Protein AF-A0A3C1GF18-F1 (afdb_monomer_lite)

Sequence (93 aa):
MSDDEVKRILYVQTSGVESPARSATVFFLAASAAAMDVEVGIYFTQTGPTLLQRGTPETLRVKQGGATLSHFMDQARDLGVRFYVCQPSLDLN

Radius of gyration: 13.94 Å; chains: 1; bounding box: 40×26×42 Å

Foldseek 3Di:
DDDPPQAEDEAEFADAPVCLLCLLVSLVVLLVCLVVRHAAEYEAAHRRCNCVPPPNQCPRDNDVVDDGNVVSVVSNVVSPYHYHYDPVNNVVD

pLDDT: mean 94.75, std 8.53, range [47.03, 98.81]

Structure (mmCIF, N/CA/C/O backbone):
data_AF-A0A3C1GF18-F1
#
_entry.id   AF-A0A3C1GF18-F1
#
loop_
_atom_site.group_PDB
_atom_site.id
_atom_site.type_symbol
_atom_site.label_atom_id
_atom_site.label_alt_id
_atom_site.label_comp_id
_atom_site.label_asym_id
_atom_site.label_entity_id
_atom_site.label_seq_id
_atom_site.pdbx_PDB_ins_code
_atom_site.Cartn_x
_atom_site.Cartn_y
_atom_site.Cartn_z
_atom_site.occupancy
_atom_site.B_iso_or_equiv
_atom_site.auth_seq_id
_atom_site.auth_comp_id
_atom_site.auth_asym_id
_atom_site.auth_atom_id
_atom_site.pdbx_PDB_model_num
ATOM 1 N N . MET A 1 1 ? 24.342 -6.770 -26.579 1.00 47.03 1 MET A N 1
ATOM 2 C CA . MET A 1 1 ? 22.950 -6.397 -26.265 1.00 47.03 1 MET A CA 1
ATOM 3 C C . MET A 1 1 ? 22.798 -6.724 -24.796 1.00 47.03 1 MET A C 1
ATOM 5 O O . MET A 1 1 ? 22.761 -7.900 -24.477 1.00 47.03 1 MET A O 1
ATOM 9 N N . SER A 1 2 ? 22.997 -5.737 -23.920 1.00 53.53 2 SER A N 1
ATOM 10 C CA . SER A 1 2 ? 23.002 -5.960 -22.469 1.00 53.53 2 SER A CA 1
ATOM 11 C C . SER A 1 2 ? 21.593 -6.307 -22.008 1.00 53.53 2 SER A C 1
ATOM 13 O O . SER A 1 2 ? 20.655 -5.673 -22.484 1.00 53.53 2 SER A O 1
ATOM 15 N N . ASP A 1 3 ? 21.481 -7.299 -21.128 1.00 60.00 3 ASP A N 1
ATOM 16 C CA . ASP A 1 3 ? 20.239 -7.755 -20.507 1.00 60.00 3 ASP A CA 1
ATOM 17 C C . ASP A 1 3 ? 19.347 -6.575 -20.093 1.00 60.00 3 ASP A C 1
ATOM 19 O O . ASP A 1 3 ? 19.786 -5.699 -19.343 1.00 60.00 3 ASP A O 1
ATOM 23 N N . ASP A 1 4 ? 18.098 -6.556 -20.566 1.00 70.00 4 ASP A N 1
ATOM 24 C CA . ASP A 1 4 ? 17.051 -5.715 -19.982 1.00 70.00 4 ASP A CA 1
ATOM 25 C C . ASP A 1 4 ? 16.787 -6.237 -18.563 1.00 70.00 4 ASP A C 1
ATOM 27 O O . ASP A 1 4 ? 15.982 -7.142 -18.331 1.00 70.00 4 ASP A O 1
ATOM 31 N N . GLU A 1 5 ? 17.541 -5.718 -17.595 1.00 84.06 5 GLU A N 1
ATOM 32 C CA . GLU A 1 5 ? 17.356 -6.043 -16.188 1.00 84.06 5 GLU A CA 1
ATOM 33 C C . GLU A 1 5 ? 15.969 -5.560 -15.745 1.00 84.06 5 GLU A C 1
ATOM 35 O O . GLU A 1 5 ? 15.708 -4.358 -15.630 1.00 84.06 5 GLU A O 1
ATOM 40 N N . VAL A 1 6 ? 15.069 -6.511 -15.480 1.00 84.44 6 VAL A N 1
ATOM 41 C CA . VAL A 1 6 ? 13.740 -6.225 -14.932 1.00 84.44 6 VAL A CA 1
ATOM 42 C C . VAL A 1 6 ? 13.903 -5.534 -13.580 1.00 84.44 6 VAL A C 1
ATOM 44 O O . VAL A 1 6 ? 14.332 -6.139 -12.591 1.00 84.44 6 VAL A O 1
ATOM 47 N N . LYS A 1 7 ? 13.543 -4.250 -13.539 1.00 95.50 7 LYS A N 1
ATOM 48 C CA . LYS A 1 7 ? 13.568 -3.440 -12.320 1.00 95.50 7 LYS A CA 1
ATOM 49 C C . LYS A 1 7 ? 12.459 -3.898 -11.383 1.00 95.50 7 LYS A C 1
ATOM 51 O O . LYS A 1 7 ? 11.357 -4.221 -11.824 1.00 95.50 7 LYS A O 1
ATOM 56 N N . ARG A 1 8 ? 12.744 -3.890 -10.079 1.00 97.69 8 ARG A N 1
ATOM 57 C CA . ARG A 1 8 ? 11.803 -4.316 -9.035 1.00 97.69 8 ARG A CA 1
ATOM 58 C C . ARG A 1 8 ? 11.663 -3.257 -7.958 1.00 97.69 8 ARG A C 1
ATOM 60 O O . ARG A 1 8 ? 12.666 -2.700 -7.517 1.00 97.69 8 ARG A O 1
ATOM 67 N N . ILE A 1 9 ? 10.437 -3.016 -7.502 1.00 98.38 9 ILE A N 1
ATOM 68 C CA . ILE A 1 9 ? 10.154 -2.123 -6.373 1.00 98.38 9 ILE A CA 1
ATOM 69 C C . ILE A 1 9 ? 9.246 -2.834 -5.369 1.00 98.38 9 ILE A C 1
ATOM 71 O O . ILE A 1 9 ? 8.222 -3.408 -5.735 1.00 98.38 9 ILE A O 1
ATOM 75 N N . LEU A 1 10 ? 9.605 -2.753 -4.086 1.00 98.50 10 LEU A N 1
ATOM 76 C CA . LEU A 1 10 ? 8.741 -3.138 -2.975 1.00 98.50 10 LEU A CA 1
ATOM 77 C C . LEU A 1 10 ? 8.372 -1.893 -2.171 1.00 98.50 10 LEU A C 1
ATOM 79 O O . LEU A 1 10 ? 9.223 -1.301 -1.508 1.00 98.50 10 LEU A O 1
ATOM 83 N N . TYR A 1 11 ? 7.100 -1.513 -2.202 1.00 98.50 11 TYR A N 1
ATOM 84 C CA . TYR A 1 11 ? 6.577 -0.493 -1.304 1.00 98.50 11 TYR A CA 1
ATOM 85 C C . TYR A 1 11 ? 6.197 -1.126 0.032 1.00 98.50 11 TYR A C 1
ATOM 87 O O . TYR A 1 11 ? 5.507 -2.143 0.064 1.00 98.50 11 TYR A O 1
ATOM 95 N N . VAL A 1 12 ? 6.614 -0.518 1.142 1.00 98.38 12 VAL A N 1
ATOM 96 C CA . VAL A 1 12 ? 6.260 -0.980 2.490 1.00 98.38 12 VAL A CA 1
ATOM 97 C C . VAL A 1 12 ? 5.198 -0.050 3.066 1.00 98.38 12 VAL A C 1
ATOM 99 O O . VAL A 1 12 ? 5.486 1.100 3.394 1.00 98.38 12 VAL A O 1
ATOM 102 N N . GLN A 1 13 ? 3.969 -0.551 3.179 1.00 98.44 13 GLN A N 1
ATOM 103 C CA . GLN A 1 13 ? 2.847 0.177 3.759 1.00 98.44 13 GLN A CA 1
ATOM 104 C C . GLN A 1 13 ? 2.731 -0.155 5.243 1.00 98.44 13 GLN A C 1
ATOM 106 O O . GLN A 1 13 ? 2.321 -1.253 5.622 1.00 98.44 13 GLN A O 1
ATOM 111 N N . THR A 1 14 ? 3.080 0.817 6.078 1.00 97.94 14 THR A N 1
ATOM 112 C CA . THR A 1 14 ? 3.074 0.670 7.537 1.00 97.94 14 THR A CA 1
ATOM 113 C C . THR A 1 14 ? 1.860 1.298 8.204 1.00 97.94 14 THR A C 1
ATOM 115 O O . THR A 1 14 ? 1.450 0.829 9.259 1.00 97.94 14 THR A O 1
ATOM 118 N N . SER A 1 15 ? 1.291 2.346 7.601 1.00 97.50 15 SER A N 1
ATOM 119 C CA . SER A 1 15 ? 0.130 3.067 8.131 1.00 97.50 15 SER A CA 1
ATOM 120 C C . SER A 1 15 ? -1.183 2.490 7.613 1.00 97.50 15 SER A C 1
ATOM 122 O O . SER A 1 15 ? -1.294 2.116 6.444 1.00 97.50 15 SER A O 1
ATOM 124 N N . GLY A 1 16 ? -2.188 2.470 8.473 1.00 96.56 16 GLY A N 1
ATOM 125 C CA . GLY A 1 16 ? -3.497 1.897 8.233 1.00 96.56 16 GLY A CA 1
ATOM 126 C C . GLY A 1 16 ? -4.631 2.919 8.200 1.00 96.56 16 GLY A C 1
ATOM 127 O O . GLY A 1 16 ? -4.458 4.085 7.822 1.00 96.56 16 GLY A O 1
ATOM 128 N N . VAL A 1 17 ? -5.816 2.469 8.617 1.00 96.44 17 VAL A N 1
ATOM 129 C CA . VAL A 1 17 ? -7.037 3.284 8.729 1.00 96.44 17 VAL A CA 1
ATOM 130 C C . VAL A 1 17 ? -6.910 4.440 9.723 1.00 96.44 17 VAL A C 1
ATOM 132 O O . VAL A 1 17 ? -7.671 5.398 9.635 1.00 96.44 17 VAL A O 1
ATOM 135 N N . GLU A 1 18 ? -5.932 4.407 10.631 1.00 96.06 18 GLU A N 1
ATOM 136 C CA . GLU A 1 18 ? -5.628 5.511 11.545 1.00 96.06 18 GLU A CA 1
ATOM 137 C C . GLU A 1 18 ? -5.062 6.742 10.823 1.00 96.06 18 GLU A 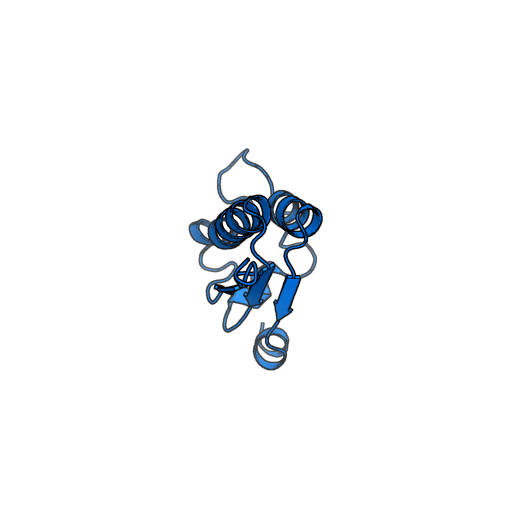C 1
ATOM 139 O O . GLU A 1 18 ? -5.075 7.845 11.365 1.00 96.06 18 GLU A O 1
ATOM 144 N N . SER A 1 19 ? -4.571 6.574 9.589 1.00 95.25 19 SER A N 1
ATOM 145 C CA . SER A 1 19 ? -4.057 7.658 8.747 1.00 95.25 19 SER A CA 1
ATOM 146 C C . SER A 1 19 ? -4.685 7.646 7.342 1.00 95.25 19 SER A C 1
ATOM 148 O O . SER A 1 19 ? -3.967 7.483 6.348 1.00 95.25 19 SER A O 1
ATOM 150 N N . PRO A 1 20 ? -6.008 7.893 7.204 1.00 91.62 20 PRO A N 1
ATOM 151 C CA . PRO A 1 20 ? -6.740 7.750 5.939 1.00 91.62 20 PRO A CA 1
ATOM 152 C C . PRO A 1 20 ? -6.142 8.544 4.779 1.00 91.62 20 PRO A C 1
ATOM 154 O O . PRO A 1 20 ? -6.104 8.060 3.648 1.00 91.62 20 PRO A O 1
ATOM 157 N N . ALA A 1 21 ? -5.614 9.738 5.065 1.00 92.31 21 ALA A N 1
ATOM 158 C CA . ALA A 1 21 ? -5.001 10.628 4.080 1.00 92.31 21 ALA A CA 1
ATOM 159 C C . ALA A 1 21 ? -3.796 10.006 3.344 1.00 92.31 21 ALA A C 1
ATOM 161 O O . ALA A 1 21 ? -3.421 10.482 2.278 1.00 92.31 21 ALA A O 1
ATOM 162 N N . ARG A 1 22 ? -3.188 8.949 3.902 1.00 93.31 22 ARG A N 1
ATOM 163 C CA . ARG A 1 22 ? -2.019 8.253 3.339 1.00 93.31 22 ARG A CA 1
ATOM 164 C C . ARG A 1 22 ? -2.374 6.949 2.622 1.00 93.31 22 ARG A C 1
ATOM 166 O O . ARG A 1 22 ? -1.521 6.391 1.941 1.00 93.31 22 ARG A O 1
ATOM 173 N N . SER A 1 23 ? -3.606 6.462 2.777 1.00 94.12 2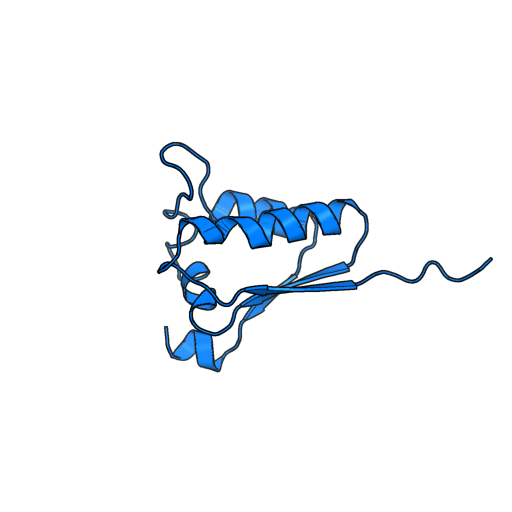3 SER A N 1
ATOM 174 C CA . SER A 1 23 ? -3.998 5.100 2.385 1.00 94.12 23 SER A CA 1
ATOM 175 C C . SER A 1 23 ? -3.927 4.842 0.876 1.00 94.12 23 SER A C 1
ATOM 177 O O . SER A 1 23 ? -3.528 3.756 0.471 1.00 94.12 23 SER A O 1
ATOM 179 N N . ALA A 1 24 ? -4.239 5.835 0.033 1.00 94.94 24 ALA A N 1
ATOM 180 C CA . ALA A 1 24 ? -4.193 5.660 -1.423 1.00 94.94 24 ALA A CA 1
ATOM 181 C C . ALA A 1 24 ? -2.786 5.802 -2.029 1.00 94.94 24 ALA A C 1
ATOM 183 O O . ALA A 1 24 ? -2.530 5.261 -3.103 1.00 94.94 24 ALA A O 1
ATOM 184 N N . THR A 1 25 ? -1.865 6.510 -1.362 1.00 95.69 25 THR A N 1
ATOM 185 C CA . THR A 1 25 ? -0.559 6.878 -1.936 1.00 95.69 25 THR A CA 1
ATOM 186 C C . THR A 1 25 ? 0.235 5.663 -2.402 1.00 95.69 25 THR A C 1
ATOM 188 O O . THR A 1 25 ? 0.811 5.692 -3.487 1.00 95.69 25 THR A O 1
ATOM 191 N N . VAL A 1 26 ? 0.240 4.580 -1.621 1.00 97.44 26 VAL A N 1
ATOM 192 C CA . VAL A 1 26 ? 0.999 3.375 -1.972 1.00 97.44 26 VAL A CA 1
ATOM 193 C C . VAL A 1 26 ? 0.491 2.713 -3.253 1.00 97.44 26 VAL A C 1
ATOM 195 O O . VAL A 1 26 ? 1.292 2.259 -4.065 1.00 97.44 26 VAL A O 1
ATOM 198 N N . PHE A 1 27 ? -0.823 2.738 -3.484 1.00 98.06 27 PHE A N 1
ATOM 199 C CA . PHE A 1 27 ? -1.430 2.193 -4.695 1.00 98.06 27 PHE A CA 1
ATOM 200 C C . PHE A 1 27 ? -1.123 3.062 -5.917 1.00 98.06 27 PHE A C 1
ATOM 202 O O . PHE A 1 27 ? -0.811 2.520 -6.971 1.00 98.06 27 PHE A O 1
ATOM 209 N N . PHE A 1 28 ? -1.112 4.394 -5.777 1.00 96.06 28 PHE A N 1
ATOM 210 C CA . PHE A 1 28 ? -0.733 5.299 -6.871 1.00 96.06 28 PHE A CA 1
ATOM 211 C C . PHE A 1 28 ? 0.717 5.131 -7.305 1.00 96.06 28 PHE A C 1
ATOM 213 O O . PHE A 1 28 ? 1.002 5.084 -8.502 1.00 96.06 28 PHE A O 1
ATOM 220 N N . LEU A 1 29 ? 1.631 5.037 -6.337 1.00 97.69 29 LEU A N 1
ATOM 221 C CA . LEU A 1 29 ? 3.047 4.834 -6.620 1.00 97.69 29 LEU A CA 1
ATOM 222 C C . LEU A 1 29 ? 3.270 3.469 -7.274 1.00 97.69 29 LEU A C 1
ATOM 224 O O . LEU A 1 29 ? 3.964 3.384 -8.284 1.00 97.69 29 LEU A O 1
ATOM 228 N N . ALA A 1 30 ? 2.619 2.426 -6.753 1.00 98.50 30 ALA A N 1
ATOM 229 C CA . ALA A 1 30 ? 2.737 1.084 -7.298 1.00 98.50 30 ALA A CA 1
ATOM 230 C C . ALA A 1 30 ? 2.162 0.955 -8.712 1.00 98.50 30 ALA A C 1
ATOM 232 O O . ALA A 1 30 ? 2.828 0.403 -9.581 1.00 98.50 30 ALA A O 1
ATOM 233 N N . ALA A 1 31 ? 0.974 1.512 -8.958 1.00 98.25 31 ALA A N 1
ATOM 234 C CA . ALA A 1 31 ? 0.363 1.554 -10.283 1.00 98.25 31 ALA A CA 1
ATOM 235 C C . ALA A 1 31 ? 1.235 2.331 -11.282 1.00 98.25 31 ALA A C 1
ATOM 237 O O . ALA A 1 31 ? 1.484 1.854 -12.385 1.00 98.25 31 ALA A O 1
ATOM 238 N N . SER A 1 32 ? 1.759 3.495 -10.884 1.00 97.88 32 SER A N 1
ATOM 239 C CA . SER A 1 32 ? 2.651 4.297 -11.735 1.00 97.88 32 SER A CA 1
ATOM 240 C C . SER A 1 32 ? 3.923 3.536 -12.109 1.00 97.88 32 SER A C 1
ATOM 242 O O . SER A 1 32 ? 4.312 3.536 -13.271 1.00 97.88 32 SER A O 1
ATOM 244 N N . ALA A 1 33 ? 4.554 2.862 -11.144 1.00 97.81 33 ALA A N 1
ATOM 245 C CA . ALA A 1 33 ? 5.744 2.057 -11.401 1.00 97.81 33 ALA A CA 1
ATOM 246 C C . ALA A 1 33 ? 5.431 0.841 -12.292 1.00 97.81 33 ALA A C 1
ATOM 248 O O . ALA A 1 33 ? 6.171 0.577 -13.235 1.00 97.81 33 ALA A O 1
ATOM 249 N N . ALA A 1 34 ? 4.318 0.146 -12.050 1.00 97.69 34 ALA A N 1
ATOM 250 C CA . ALA A 1 34 ? 3.897 -0.987 -12.872 1.00 97.69 34 ALA A CA 1
ATOM 251 C C . ALA A 1 34 ? 3.607 -0.577 -14.327 1.00 97.69 34 ALA A C 1
ATOM 253 O O . ALA A 1 34 ? 3.997 -1.279 -15.253 1.00 97.69 34 ALA A O 1
ATOM 254 N N . ALA A 1 35 ? 3.021 0.604 -14.544 1.00 96.75 35 ALA A N 1
ATOM 255 C CA . ALA A 1 35 ? 2.814 1.171 -15.879 1.00 96.75 35 ALA A CA 1
ATOM 256 C C . ALA A 1 35 ? 4.123 1.536 -16.616 1.00 96.75 35 ALA A C 1
ATOM 258 O O . ALA A 1 35 ? 4.088 1.829 -17.808 1.00 96.75 35 ALA A O 1
ATOM 259 N N . MET A 1 36 ? 5.263 1.538 -15.917 1.00 96.12 36 MET A N 1
ATOM 260 C CA . MET A 1 36 ? 6.608 1.723 -16.473 1.00 96.12 36 MET A CA 1
ATOM 261 C C . MET A 1 36 ? 7.361 0.389 -16.629 1.00 96.12 36 MET A C 1
ATOM 263 O O . MET A 1 36 ? 8.593 0.379 -16.611 1.00 96.12 36 MET A O 1
ATOM 267 N N . ASP A 1 37 ? 6.633 -0.730 -16.705 1.00 94.62 37 ASP A N 1
ATOM 268 C CA . ASP A 1 37 ? 7.169 -2.091 -16.838 1.00 94.62 37 ASP A CA 1
ATOM 269 C C . ASP A 1 37 ? 8.100 -2.517 -15.681 1.00 94.62 37 ASP A C 1
ATOM 271 O O . ASP A 1 37 ? 8.977 -3.371 -15.827 1.00 94.62 37 ASP A O 1
ATOM 275 N N . VAL A 1 38 ? 7.912 -1.927 -14.495 1.00 97.31 38 VAL A N 1
ATOM 276 C CA . VAL A 1 38 ? 8.586 -2.348 -13.257 1.00 97.31 38 VAL A CA 1
ATOM 277 C C . VAL A 1 38 ? 7.784 -3.471 -12.604 1.00 97.31 38 VAL A C 1
ATOM 279 O O . VAL A 1 38 ? 6.566 -3.385 -12.470 1.00 97.31 38 VAL A O 1
ATOM 282 N N . GLU A 1 39 ? 8.456 -4.509 -12.109 1.00 97.94 39 GLU A N 1
ATOM 283 C CA . GLU A 1 39 ? 7.812 -5.527 -11.278 1.00 97.94 39 GLU A CA 1
ATOM 284 C C . GLU A 1 39 ? 7.601 -4.967 -9.860 1.00 97.94 39 GLU A C 1
ATOM 286 O O . GLU A 1 39 ? 8.558 -4.691 -9.129 1.00 97.94 39 GLU A O 1
ATOM 291 N N . VAL A 1 40 ? 6.341 -4.786 -9.454 1.00 98.69 40 VAL A N 1
ATOM 292 C CA . VAL A 1 40 ? 6.007 -4.093 -8.201 1.00 98.69 40 VAL A CA 1
ATOM 293 C C . VAL A 1 40 ? 5.307 -5.004 -7.196 1.00 98.69 40 VAL A C 1
ATOM 295 O O . VAL A 1 40 ? 4.385 -5.755 -7.523 1.00 98.69 40 VAL A O 1
ATOM 298 N N . GLY A 1 41 ? 5.715 -4.886 -5.933 1.00 98.69 41 GLY A N 1
ATOM 299 C CA . GLY A 1 41 ? 4.995 -5.411 -4.780 1.00 98.69 41 GLY A CA 1
ATOM 300 C C . GLY A 1 41 ? 4.619 -4.319 -3.778 1.00 98.69 41 GLY A C 1
ATOM 301 O O . GLY A 1 41 ? 5.327 -3.320 -3.635 1.00 98.69 41 GLY A O 1
ATOM 302 N N . ILE A 1 42 ? 3.542 -4.544 -3.028 1.00 98.81 42 ILE A N 1
ATOM 303 C CA . ILE A 1 42 ? 3.202 -3.789 -1.817 1.00 98.81 42 ILE A CA 1
ATOM 304 C C . ILE A 1 42 ? 3.199 -4.758 -0.633 1.00 98.81 42 ILE A C 1
ATOM 306 O O . ILE A 1 42 ? 2.477 -5.752 -0.660 1.00 98.81 42 ILE A O 1
ATOM 310 N N . TYR A 1 43 ? 3.985 -4.471 0.403 1.00 98.81 43 TYR A N 1
ATOM 311 C CA . TYR A 1 43 ? 4.015 -5.220 1.657 1.00 98.81 43 TYR A CA 1
ATOM 312 C C . TYR A 1 43 ? 3.332 -4.433 2.777 1.00 98.81 43 TYR A C 1
ATOM 314 O O . TYR A 1 43 ? 3.815 -3.377 3.186 1.00 98.81 43 TYR A O 1
ATOM 322 N N . PHE A 1 44 ? 2.216 -4.957 3.278 1.00 98.62 44 PHE A N 1
ATOM 323 C CA . PHE A 1 44 ? 1.440 -4.384 4.373 1.00 98.62 44 PHE A CA 1
ATOM 324 C C . PHE A 1 44 ? 1.919 -4.952 5.712 1.00 98.62 44 PHE A C 1
ATOM 326 O O . PHE A 1 44 ? 1.889 -6.163 5.935 1.00 98.62 44 PHE A O 1
ATOM 333 N N . THR A 1 45 ? 2.347 -4.078 6.619 1.00 98.62 45 THR A N 1
ATOM 334 C CA . THR A 1 45 ? 2.839 -4.440 7.958 1.00 98.62 45 THR A CA 1
ATOM 335 C C . THR A 1 45 ? 2.444 -3.379 8.987 1.00 98.62 45 THR A C 1
ATOM 337 O O . THR A 1 45 ? 1.898 -2.341 8.619 1.00 98.62 45 THR A O 1
ATOM 340 N N . GLN A 1 46 ? 2.700 -3.621 10.274 1.00 98.06 46 GLN A N 1
ATOM 341 C CA . GLN A 1 46 ? 2.267 -2.753 11.379 1.00 98.06 46 GLN A CA 1
ATOM 342 C C . GLN A 1 46 ? 0.742 -2.547 11.355 1.00 98.06 46 GLN A C 1
ATOM 344 O O . GLN A 1 46 ? 0.018 -3.532 11.453 1.00 98.06 46 GLN A O 1
ATOM 349 N N . THR A 1 47 ? 0.239 -1.318 11.220 1.00 98.00 47 THR A N 1
ATOM 350 C CA . THR A 1 47 ? -1.204 -1.035 11.101 1.00 98.00 47 THR A CA 1
ATOM 351 C C . THR A 1 47 ? -1.685 -1.079 9.649 1.00 98.00 47 THR A C 1
ATOM 353 O O . THR A 1 47 ? -2.888 -1.106 9.401 1.00 98.00 47 THR A O 1
ATOM 356 N N . GLY A 1 48 ? -0.778 -1.163 8.670 1.00 98.12 48 GLY A N 1
ATOM 357 C CA . GLY A 1 48 ? -1.084 -1.266 7.241 1.00 98.12 48 GLY A CA 1
ATOM 358 C C . GLY A 1 48 ? -2.121 -2.333 6.856 1.00 98.12 48 GLY A C 1
ATOM 359 O O . GLY A 1 48 ? -2.980 -2.029 6.026 1.00 98.12 48 GLY A O 1
ATOM 360 N N . PRO A 1 49 ? -2.125 -3.545 7.454 1.00 98.12 49 PRO A N 1
ATOM 361 C CA . PRO A 1 49 ? -3.128 -4.570 7.159 1.00 98.12 49 PRO A CA 1
ATOM 362 C C . PRO A 1 49 ? -4.575 -4.153 7.445 1.00 98.12 49 PRO A C 1
ATOM 364 O O . PRO A 1 49 ? -5.479 -4.702 6.821 1.00 98.12 49 PRO A O 1
ATOM 367 N N . THR A 1 50 ? -4.818 -3.157 8.307 1.00 97.75 50 THR A N 1
ATOM 368 C CA . THR A 1 50 ? -6.178 -2.631 8.550 1.00 97.75 50 THR A CA 1
ATOM 369 C C . THR A 1 50 ? -6.844 -2.123 7.267 1.00 97.75 50 THR A C 1
ATOM 371 O O . THR A 1 50 ? -8.062 -2.203 7.132 1.00 97.75 50 THR A O 1
ATOM 374 N N . LEU A 1 51 ? -6.057 -1.674 6.278 1.00 97.75 51 LEU A N 1
ATOM 375 C CA . LEU A 1 51 ? -6.560 -1.262 4.964 1.00 97.75 51 LEU A CA 1
ATOM 376 C C . LEU A 1 51 ? -7.143 -2.426 4.154 1.00 97.75 51 LEU A C 1
ATOM 378 O O . LEU A 1 51 ? -7.923 -2.181 3.242 1.00 97.75 51 LEU A O 1
ATOM 382 N N . LEU A 1 52 ? -6.762 -3.669 4.465 1.00 96.56 52 LEU A N 1
ATOM 383 C CA . LEU A 1 52 ? -7.185 -4.884 3.762 1.00 96.56 52 LEU A CA 1
ATOM 384 C C . LEU A 1 52 ? -8.365 -5.592 4.446 1.00 96.56 52 LEU A C 1
ATOM 386 O O . LEU A 1 52 ? -8.849 -6.605 3.937 1.00 96.56 52 LEU A O 1
ATOM 390 N N . GLN A 1 53 ? -8.817 -5.100 5.603 1.00 95.31 53 GLN A N 1
ATOM 391 C CA . GLN A 1 53 ? -9.943 -5.688 6.327 1.00 95.31 53 GLN A CA 1
ATOM 392 C C . GLN A 1 53 ? -11.217 -5.642 5.474 1.00 95.31 53 GLN A C 1
ATOM 394 O O . GLN A 1 53 ? -11.486 -4.658 4.788 1.00 95.31 53 GLN A O 1
ATOM 399 N N . ARG A 1 54 ? -12.020 -6.713 5.516 1.00 95.00 54 ARG A N 1
ATOM 400 C CA . ARG A 1 54 ? -13.271 -6.807 4.744 1.00 95.00 54 ARG A CA 1
ATOM 401 C C . ARG A 1 54 ? -14.169 -5.594 5.008 1.00 95.00 54 ARG A C 1
ATOM 403 O O . ARG A 1 54 ? -14.491 -5.318 6.158 1.00 95.00 54 ARG A O 1
ATOM 410 N N . GLY A 1 55 ? -14.601 -4.914 3.947 1.00 96.88 55 GLY A N 1
ATOM 411 C CA . GLY A 1 55 ? -15.455 -3.727 4.028 1.00 96.88 55 GLY A CA 1
ATOM 412 C C . GLY A 1 55 ? -14.684 -2.407 4.139 1.00 96.88 55 GLY A C 1
ATOM 413 O O . GLY A 1 55 ? -15.232 -1.355 3.795 1.00 96.88 55 GLY A O 1
ATOM 414 N N . THR A 1 56 ? -13.423 -2.429 4.586 1.00 96.94 56 THR A N 1
ATOM 415 C CA . THR A 1 56 ? -12.597 -1.219 4.682 1.00 96.94 56 THR A CA 1
ATOM 416 C C . THR A 1 56 ? -12.294 -0.640 3.296 1.00 96.94 56 THR A C 1
ATOM 418 O O . THR A 1 56 ? -12.606 0.537 3.089 1.00 96.94 56 THR A O 1
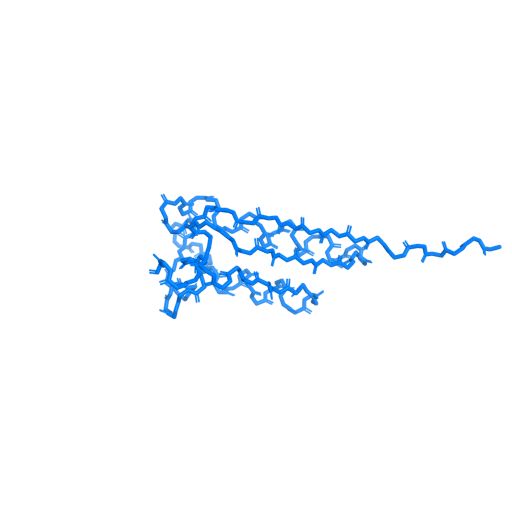ATOM 421 N N . PRO A 1 57 ? -11.761 -1.401 2.313 1.00 97.44 57 PRO A N 1
ATOM 422 C CA . PRO A 1 57 ? -11.494 -0.869 0.980 1.00 97.44 57 PRO A CA 1
ATOM 423 C C . PRO A 1 57 ? -12.707 -0.232 0.298 1.00 97.44 57 PRO A C 1
ATOM 425 O O . PRO A 1 57 ? -12.581 0.784 -0.385 1.00 97.44 57 PRO A O 1
ATOM 428 N N . GLU A 1 58 ? -13.884 -0.827 0.471 1.00 97.62 58 GLU A N 1
ATOM 429 C CA . GLU A 1 58 ? -15.120 -0.450 -0.211 1.00 97.62 58 GLU A CA 1
ATOM 430 C C . GLU A 1 58 ? -15.754 0.821 0.370 1.00 97.62 58 GLU A C 1
ATOM 432 O O . GLU A 1 58 ? -16.545 1.486 -0.300 1.00 97.62 58 GLU A O 1
ATOM 437 N N . THR A 1 59 ? -15.407 1.178 1.608 1.00 96.31 59 THR A N 1
ATOM 438 C CA . THR A 1 59 ? -15.993 2.322 2.322 1.00 96.31 59 THR A CA 1
ATOM 439 C C . THR A 1 59 ? -15.011 3.473 2.516 1.00 96.31 59 THR A C 1
ATOM 441 O O . THR A 1 59 ? -15.424 4.637 2.513 1.00 96.31 59 THR A O 1
ATOM 444 N N . LEU A 1 60 ? -13.713 3.184 2.638 1.00 96.56 60 LEU A N 1
ATOM 445 C C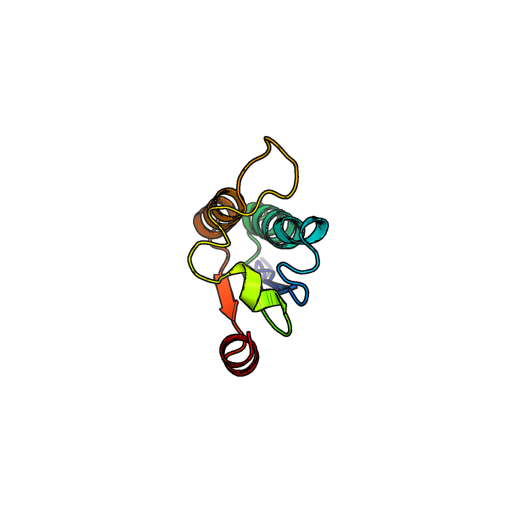A . LEU A 1 60 ? -12.692 4.193 2.887 1.00 96.56 60 LEU A CA 1
ATOM 446 C C . LEU A 1 60 ? -12.489 5.084 1.657 1.00 96.56 60 LEU A C 1
ATOM 448 O O . LEU A 1 60 ? -12.158 4.613 0.569 1.00 96.56 60 LEU A O 1
ATOM 452 N N . ARG A 1 61 ? -12.638 6.398 1.846 1.00 95.50 61 ARG A N 1
ATOM 453 C CA . ARG A 1 61 ? -12.352 7.426 0.836 1.00 95.50 61 ARG A CA 1
ATOM 454 C C . ARG A 1 61 ? -11.319 8.400 1.387 1.00 95.50 61 ARG A C 1
ATOM 456 O O . ARG A 1 61 ? -11.526 8.982 2.447 1.00 95.50 61 ARG A O 1
ATOM 463 N N . VAL A 1 62 ? -10.234 8.622 0.643 1.00 91.38 62 VAL A N 1
ATOM 464 C CA . VAL A 1 62 ? -9.178 9.584 1.026 1.00 91.38 62 VAL A CA 1
ATOM 465 C C . VAL A 1 62 ? -9.699 11.020 1.026 1.00 91.38 62 VAL A C 1
ATOM 467 O O . VAL A 1 62 ? -9.332 11.829 1.873 1.00 91.38 62 VAL A O 1
ATOM 470 N N . LYS A 1 63 ? -10.582 11.332 0.076 1.00 90.44 63 LYS A N 1
ATOM 471 C CA . LYS A 1 63 ? -11.254 12.623 -0.058 1.00 90.44 63 LYS A CA 1
ATOM 472 C C . LYS A 1 63 ? -12.756 12.383 -0.134 1.00 90.44 63 LYS A C 1
ATOM 474 O O . LYS A 1 63 ? -13.190 11.498 -0.872 1.00 90.44 63 LYS A O 1
ATOM 479 N N . GLN A 1 64 ? -13.554 13.184 0.574 1.00 89.88 64 GLN A N 1
ATOM 480 C CA . GLN A 1 64 ? -15.012 13.117 0.445 1.00 89.88 64 GLN A CA 1
ATOM 481 C C . GLN A 1 64 ? -15.442 13.283 -1.020 1.00 89.88 64 GLN A C 1
ATOM 483 O O . GLN A 1 64 ? -14.932 14.146 -1.734 1.00 89.88 64 GLN A O 1
ATOM 488 N N . GLY A 1 65 ? -16.349 12.411 -1.468 1.00 91.12 65 GLY A N 1
ATOM 489 C CA . GLY A 1 65 ? -16.807 12.343 -2.860 1.00 91.12 65 GLY A CA 1
ATOM 490 C C . GLY A 1 65 ? -15.791 11.780 -3.868 1.00 91.12 65 GLY A C 1
ATOM 491 O O . GLY A 1 65 ? -16.161 11.552 -5.014 1.00 91.12 65 GLY A O 1
ATOM 492 N N . GLY A 1 66 ? -14.534 11.535 -3.476 1.00 92.62 66 GLY A N 1
ATOM 493 C CA . GLY A 1 66 ? -13.526 10.870 -4.315 1.00 92.62 66 GLY A CA 1
ATOM 494 C C . GLY A 1 66 ? -13.694 9.352 -4.323 1.00 92.62 66 GLY A C 1
ATOM 495 O O . GLY A 1 66 ? -14.512 8.838 -3.570 1.00 92.62 66 GLY A O 1
ATOM 496 N N . ALA A 1 67 ? -12.930 8.626 -5.142 1.00 95.19 67 ALA A N 1
ATOM 497 C CA . ALA A 1 67 ? -13.022 7.166 -5.246 1.00 95.19 67 ALA A CA 1
ATOM 498 C C . ALA A 1 67 ? -12.711 6.430 -3.923 1.00 95.19 67 ALA A C 1
ATOM 500 O O . ALA A 1 67 ? -12.088 6.981 -3.010 1.00 95.19 67 ALA A O 1
ATOM 501 N N . THR A 1 68 ? -13.196 5.192 -3.818 1.00 97.31 68 THR A N 1
ATOM 502 C CA . THR A 1 68 ? -12.924 4.297 -2.685 1.00 97.31 68 THR A CA 1
ATOM 503 C C . THR A 1 68 ? -11.503 3.753 -2.759 1.00 97.31 68 THR A C 1
ATOM 505 O O . THR A 1 68 ? -10.885 3.751 -3.823 1.00 97.31 68 THR A O 1
ATOM 508 N N . LEU A 1 69 ? -10.981 3.253 -1.642 1.00 97.44 69 LEU A N 1
ATOM 509 C CA . LEU A 1 69 ? -9.680 2.594 -1.639 1.00 97.44 69 LEU A CA 1
ATOM 510 C C . LEU A 1 69 ? -9.680 1.348 -2.541 1.00 97.44 69 LEU A C 1
ATOM 512 O O . LEU A 1 69 ? -8.702 1.122 -3.248 1.00 97.44 69 LEU A O 1
ATOM 516 N N . SER A 1 70 ? -10.794 0.605 -2.592 1.00 97.69 70 SER A N 1
ATOM 517 C CA . SER A 1 70 ? -10.964 -0.554 -3.478 1.00 97.69 70 SER A CA 1
ATOM 518 C C . SER A 1 70 ? -10.710 -0.210 -4.944 1.00 97.69 70 SER A C 1
ATOM 520 O O . SER A 1 70 ? -10.018 -0.959 -5.619 1.00 97.69 70 SER A O 1
ATOM 522 N N . HIS A 1 71 ? -11.152 0.963 -5.409 1.00 97.06 71 HIS A N 1
ATOM 523 C CA . HIS A 1 71 ? -10.889 1.420 -6.773 1.00 97.06 71 HIS A CA 1
ATOM 524 C C . HIS A 1 71 ? -9.385 1.511 -7.066 1.00 97.06 71 HIS A C 1
ATOM 526 O O . HIS A 1 71 ? -8.923 1.024 -8.093 1.00 97.06 71 HIS A O 1
ATOM 532 N N . PHE A 1 72 ? -8.604 2.087 -6.151 1.00 97.31 72 PHE A N 1
ATOM 533 C CA . PHE A 1 72 ? -7.152 2.199 -6.323 1.00 97.31 72 PHE A CA 1
ATOM 534 C C . PHE A 1 72 ? -6.445 0.842 -6.187 1.00 97.31 72 PHE A C 1
ATOM 536 O O . PHE A 1 72 ? -5.461 0.582 -6.878 1.00 97.31 72 PHE A O 1
ATOM 543 N N . MET A 1 73 ? -6.960 -0.041 -5.327 1.00 98.06 73 MET A N 1
ATOM 544 C CA . MET A 1 73 ? -6.483 -1.421 -5.209 1.00 98.06 73 MET A CA 1
ATOM 545 C C . MET A 1 73 ? -6.729 -2.225 -6.488 1.00 98.06 73 MET A C 1
ATOM 547 O O . MET A 1 73 ? -5.866 -3.004 -6.884 1.00 98.06 73 MET A O 1
ATOM 551 N N . ASP A 1 74 ? -7.888 -2.052 -7.122 1.00 97.88 74 ASP A N 1
ATOM 552 C CA . ASP A 1 74 ? -8.238 -2.691 -8.393 1.00 97.88 74 ASP A CA 1
ATOM 553 C C . ASP A 1 74 ? -7.314 -2.198 -9.505 1.00 97.88 74 ASP A C 1
ATOM 555 O O . ASP A 1 74 ? -6.650 -3.010 -10.135 1.00 97.88 74 ASP A O 1
ATOM 559 N N . GLN A 1 75 ? -7.135 -0.879 -9.640 1.00 97.62 75 GLN A N 1
ATOM 560 C CA . GLN A 1 75 ? -6.209 -0.303 -10.623 1.00 97.62 75 GLN A CA 1
ATOM 561 C C . GLN A 1 75 ? -4.780 -0.844 -10.488 1.00 97.62 75 GLN A C 1
ATOM 563 O O . GLN A 1 75 ? -4.136 -1.159 -11.486 1.00 97.62 75 GLN A O 1
ATOM 568 N N . ALA A 1 76 ? -4.270 -0.963 -9.260 1.00 98.25 76 ALA A N 1
ATOM 569 C CA . ALA A 1 76 ? -2.945 -1.529 -9.030 1.00 98.25 76 ALA A CA 1
ATOM 570 C C . ALA A 1 76 ? -2.890 -3.025 -9.401 1.00 98.25 76 ALA A C 1
ATOM 572 O O . ALA A 1 76 ? -1.929 -3.462 -10.034 1.00 98.25 76 ALA A O 1
ATOM 573 N N . ARG A 1 77 ? -3.917 -3.811 -9.049 1.00 98.00 77 ARG A N 1
ATOM 574 C CA . ARG A 1 77 ? -3.995 -5.242 -9.395 1.00 98.00 77 ARG A CA 1
ATOM 575 C C . ARG A 1 77 ? -4.104 -5.476 -10.898 1.00 98.00 77 ARG A C 1
ATOM 577 O O . ARG A 1 77 ? -3.429 -6.367 -11.405 1.00 98.00 77 ARG A O 1
ATOM 584 N N . ASP A 1 78 ? -4.886 -4.660 -11.596 1.00 98.25 78 ASP A N 1
ATOM 585 C CA . ASP A 1 78 ? -5.063 -4.732 -13.050 1.00 98.25 78 ASP A CA 1
ATOM 586 C C . ASP A 1 78 ? -3.747 -4.466 -13.801 1.00 98.25 78 ASP A C 1
ATOM 588 O O . ASP A 1 78 ? -3.526 -5.007 -14.882 1.00 98.25 78 ASP A O 1
ATOM 592 N N . LEU A 1 79 ? -2.837 -3.692 -13.198 1.00 98.19 79 LEU A N 1
ATOM 593 C CA . LEU A 1 79 ? -1.477 -3.452 -13.693 1.00 98.19 79 LEU A CA 1
ATOM 594 C C . LEU A 1 79 ? -0.456 -4.511 -13.237 1.00 98.19 79 LEU A C 1
ATOM 596 O O . LEU A 1 79 ? 0.735 -4.375 -13.500 1.00 98.19 79 LEU A O 1
ATOM 600 N N . GLY A 1 80 ? -0.887 -5.566 -12.541 1.00 97.81 80 GLY A N 1
ATOM 601 C CA . GLY A 1 80 ? -0.021 -6.665 -12.109 1.00 97.81 80 GLY A CA 1
ATOM 602 C C . GLY A 1 80 ? 0.733 -6.428 -10.795 1.00 97.81 80 GLY A C 1
ATOM 603 O O . GLY A 1 80 ? 1.625 -7.210 -10.458 1.00 97.81 80 GLY A O 1
ATOM 604 N N . VAL A 1 81 ? 0.386 -5.394 -10.019 1.00 98.75 81 VAL A N 1
ATOM 605 C CA . VAL A 1 81 ? 0.986 -5.167 -8.693 1.00 98.75 81 VAL A CA 1
ATOM 606 C C . VAL A 1 81 ? 0.601 -6.303 -7.742 1.00 98.75 81 VAL A C 1
ATOM 608 O O . VAL A 1 81 ? -0.577 -6.613 -7.554 1.00 98.75 81 VAL A O 1
ATOM 611 N N . ARG A 1 82 ? 1.595 -6.896 -7.070 1.00 98.62 82 ARG A N 1
ATOM 612 C CA . ARG A 1 82 ? 1.377 -7.969 -6.085 1.00 98.62 82 ARG A CA 1
ATOM 613 C C . ARG A 1 82 ? 1.213 -7.413 -4.676 1.00 98.62 82 ARG A C 1
ATOM 615 O O . ARG A 1 82 ? 1.997 -6.572 -4.244 1.00 98.62 82 ARG A O 1
ATOM 622 N N . PHE A 1 83 ? 0.228 -7.910 -3.934 1.00 98.56 83 PHE A N 1
ATOM 623 C CA . PHE A 1 83 ? 0.006 -7.526 -2.538 1.00 98.56 83 PHE A CA 1
ATOM 624 C C . PHE A 1 83 ? 0.476 -8.635 -1.599 1.00 98.56 83 PHE A C 1
ATOM 626 O O . PHE A 1 83 ? 0.157 -9.806 -1.792 1.00 98.56 83 PHE A O 1
ATOM 633 N N . TYR A 1 84 ? 1.205 -8.247 -0.561 1.00 98.56 84 TYR A N 1
ATOM 634 C CA . TYR A 1 84 ? 1.741 -9.124 0.470 1.00 98.56 84 TYR A CA 1
ATOM 635 C C . TYR A 1 84 ? 1.364 -8.580 1.837 1.00 98.56 84 TYR A C 1
ATOM 637 O O . TYR A 1 84 ? 1.415 -7.374 2.054 1.00 98.56 84 TYR A O 1
ATOM 645 N N . VAL A 1 85 ? 1.048 -9.452 2.784 1.00 98.19 85 VAL A N 1
ATOM 646 C CA . VAL A 1 85 ? 0.677 -9.040 4.138 1.00 98.19 85 VAL A CA 1
ATOM 647 C C . VAL A 1 85 ? 1.530 -9.769 5.168 1.00 98.19 85 VAL A C 1
ATOM 649 O O . VAL A 1 85 ? 1.787 -10.965 5.054 1.00 98.19 85 VAL A O 1
ATOM 652 N N . CYS A 1 86 ? 1.994 -9.029 6.170 1.00 98.12 86 CYS A N 1
ATOM 653 C CA . CYS A 1 86 ? 2.649 -9.568 7.351 1.00 98.12 86 CYS A CA 1
ATOM 654 C C . CYS A 1 86 ? 1.620 -10.335 8.192 1.00 98.12 86 CYS A C 1
ATOM 656 O O . CYS A 1 86 ? 0.740 -9.709 8.783 1.00 98.12 86 CYS A O 1
ATOM 658 N N . GLN A 1 87 ? 1.731 -11.666 8.268 1.00 97.38 87 GLN A N 1
ATOM 659 C CA . GLN A 1 87 ? 0.770 -12.498 9.005 1.00 97.38 87 GLN A CA 1
ATOM 660 C C . GLN A 1 87 ? 0.613 -12.068 10.480 1.00 97.38 87 GLN A C 1
ATOM 662 O O . GLN A 1 87 ? -0.517 -11.811 10.880 1.00 97.38 87 GLN A O 1
ATOM 667 N N . PRO A 1 88 ? 1.687 -11.850 11.272 1.00 97.88 88 PRO A N 1
ATOM 668 C CA . PRO A 1 88 ? 1.524 -11.366 12.645 1.00 97.88 88 PRO A CA 1
ATOM 669 C C . 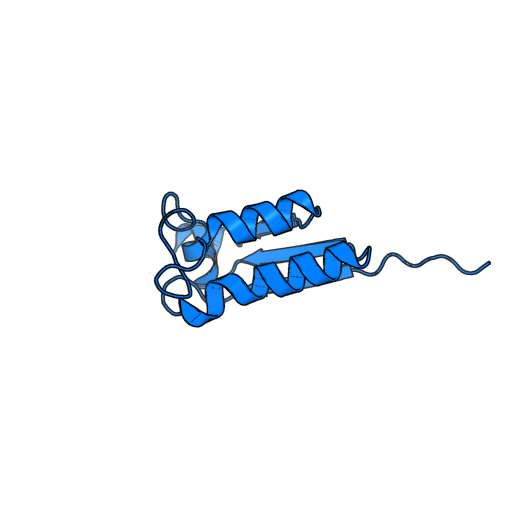PRO A 1 88 ? 0.829 -10.005 12.746 1.00 97.88 88 PRO A C 1
ATOM 671 O O . PRO A 1 88 ? 0.058 -9.775 13.669 1.00 97.88 88 PRO A O 1
ATOM 674 N N . SER A 1 89 ? 1.090 -9.082 11.814 1.00 97.88 89 SER A N 1
ATOM 675 C CA . SER A 1 89 ? 0.391 -7.794 11.811 1.00 97.88 89 SER A CA 1
ATOM 676 C C . SER A 1 89 ? -1.079 -7.958 11.441 1.00 97.88 89 SER A C 1
ATOM 678 O O . SER A 1 89 ? -1.906 -7.252 11.995 1.00 97.88 89 SER A O 1
ATOM 680 N N . LEU A 1 90 ? -1.420 -8.883 10.544 1.00 94.44 90 LEU A N 1
ATOM 681 C CA . LEU A 1 90 ? -2.813 -9.195 10.240 1.00 94.44 90 LEU A CA 1
ATOM 682 C C . LEU A 1 90 ? -3.546 -9.744 11.471 1.00 94.44 90 LEU A C 1
ATOM 684 O O . LEU A 1 90 ? -4.648 -9.303 11.756 1.00 94.44 90 LEU A O 1
ATOM 688 N N . ASP A 1 91 ? -2.921 -10.652 12.219 1.00 95.31 91 ASP A N 1
ATOM 689 C CA . ASP A 1 91 ? -3.544 -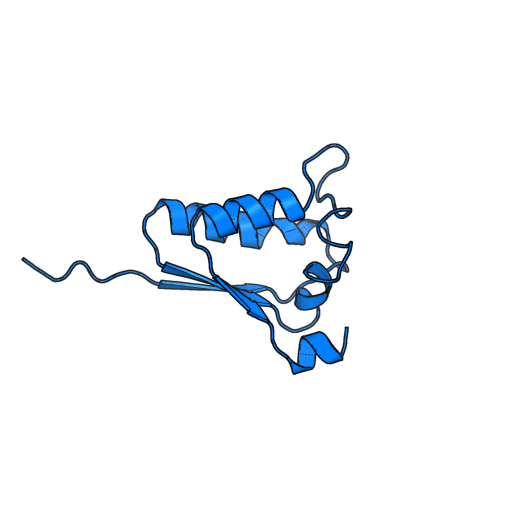11.287 13.389 1.00 95.31 91 ASP A CA 1
ATOM 690 C C . ASP A 1 91 ? -3.756 -10.315 14.567 1.00 95.31 91 ASP A C 1
ATOM 692 O O . ASP A 1 91 ? -4.589 -10.560 15.438 1.00 95.31 91 ASP A O 1
ATOM 696 N N . LEU A 1 92 ? -2.998 -9.214 14.607 1.00 94.44 92 LEU A N 1
ATOM 697 C CA . LEU A 1 92 ? -3.048 -8.201 15.666 1.00 94.44 92 LEU A CA 1
ATOM 698 C C . LEU A 1 92 ? -4.006 -7.026 15.379 1.00 94.44 92 LEU A C 1
ATOM 700 O O . LEU A 1 92 ? -4.151 -6.172 16.256 1.00 94.44 92 LEU A O 1
ATOM 704 N N . ASN A 1 93 ? -4.618 -6.947 14.189 1.00 89.38 93 ASN A N 1
ATOM 705 C CA . ASN A 1 93 ? -5.464 -5.823 13.753 1.00 89.38 93 ASN A CA 1
ATOM 706 C C . ASN A 1 93 ? -6.866 -6.269 13.326 1.00 89.38 93 ASN A C 1
ATOM 708 O O . ASN A 1 93 ? -7.842 -5.632 13.777 1.00 89.38 93 ASN A O 1
#

Secondary structure (DSSP, 8-state):
-------EEEEEE---TTSGGGTTHHHHHHHHHHTTT-EEEEEE-TTGGGGGSTTHHHH-BSSTTSPBHHHHHHHHHHTT-EEEE-HHHHHT-